Protein AF-A0A7Y3LJR1-F1 (afdb_monomer_lite)

Radius of gyration: 12.02 Å; chains: 1; bounding box: 29×19×30 Å

Foldseek 3Di:
DDDPVVVVVCCVVVLFPFPDADPVGDTHGDPVSVVSVVVCVVVVVVVDDPVRVVVVVVD

pLDDT: mean 93.25, std 7.61, range [46.25, 97.0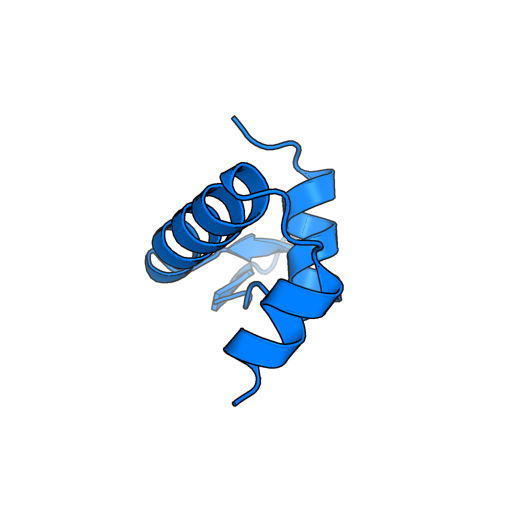6]

Sequence (59 aa):
GLRTSTIRYWTKEGLLKVAMTTESGYRWYAESAVDKVANIKGQQAKRRTLEEIKRDLAN

Structure (mmCIF, N/CA/C/O backbone):
data_AF-A0A7Y3LJR1-F1
#
_entry.id   AF-A0A7Y3LJR1-F1
#
loop_
_atom_site.group_PDB
_atom_site.id
_atom_site.type_symbol
_atom_site.label_atom_id
_atom_site.label_alt_id
_atom_site.label_comp_id
_atom_site.label_asym_id
_atom_site.label_entity_id
_atom_site.label_seq_id
_atom_site.pdbx_PDB_ins_code
_atom_site.Cartn_x
_atom_site.Cartn_y
_atom_site.Cartn_z
_atom_site.occupancy
_atom_site.B_iso_or_equiv
_atom_site.auth_seq_id
_atom_site.auth_comp_id
_atom_site.auth_asym_id
_atom_site.auth_atom_id
_atom_site.pdbx_PDB_model_num
ATOM 1 N N . GLY A 1 1 ? -11.642 2.581 -7.758 1.00 82.12 1 GLY A N 1
ATOM 2 C CA . GLY A 1 1 ? -10.176 2.475 -7.931 1.00 82.12 1 GLY A CA 1
ATOM 3 C C . GLY A 1 1 ? -9.447 3.217 -6.822 1.00 82.12 1 GLY A C 1
ATOM 4 O O . GLY A 1 1 ? -10.070 4.033 -6.151 1.00 82.12 1 GLY A O 1
ATOM 5 N N . LEU A 1 2 ? -8.159 2.930 -6.602 1.00 91.44 2 LEU A N 1
ATOM 6 C CA . LEU A 1 2 ? -7.328 3.639 -5.616 1.00 91.44 2 LEU A CA 1
ATOM 7 C C . LEU A 1 2 ? -6.608 4.833 -6.240 1.00 91.44 2 LEU A C 1
ATOM 9 O O . LEU A 1 2 ? -6.242 4.805 -7.411 1.00 91.44 2 LEU A O 1
ATOM 13 N N . ARG A 1 3 ? -6.372 5.874 -5.435 1.00 96.31 3 ARG A N 1
ATOM 14 C CA . ARG A 1 3 ? -5.532 6.999 -5.853 1.00 96.31 3 ARG A CA 1
ATOM 15 C C . ARG A 1 3 ? -4.081 6.539 -5.932 1.00 96.31 3 ARG A C 1
ATOM 17 O O . ARG A 1 3 ? -3.603 5.826 -5.048 1.00 96.31 3 ARG A O 1
ATOM 24 N N . THR A 1 4 ? -3.345 7.033 -6.923 1.00 95.69 4 THR A N 1
ATOM 25 C CA . THR A 1 4 ? -1.906 6.767 -7.052 1.00 95.69 4 THR A CA 1
ATOM 26 C C . THR A 1 4 ? -1.150 7.167 -5.785 1.00 95.69 4 THR A C 1
ATOM 28 O O . THR A 1 4 ? -0.256 6.447 -5.354 1.00 95.69 4 THR A O 1
ATOM 31 N N . SER A 1 5 ? -1.540 8.268 -5.131 1.00 97.00 5 SER A N 1
ATOM 32 C CA . SER A 1 5 ? -0.952 8.699 -3.857 1.00 97.00 5 SER A CA 1
ATOM 33 C C .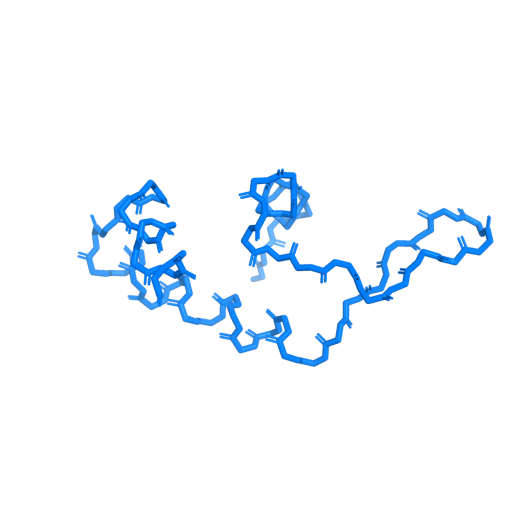 SER A 1 5 ? -1.100 7.657 -2.745 1.00 97.00 5 SER A C 1
ATOM 35 O O . SER A 1 5 ? -0.154 7.464 -1.989 1.00 97.00 5 SER A O 1
ATOM 37 N N . THR A 1 6 ? -2.219 6.928 -2.684 1.00 96.31 6 THR A N 1
ATOM 38 C CA . THR A 1 6 ? -2.429 5.835 -1.721 1.00 96.31 6 THR A CA 1
ATOM 39 C C . THR A 1 6 ? -1.448 4.694 -1.960 1.00 96.31 6 THR A C 1
ATOM 41 O O . THR A 1 6 ? -0.788 4.259 -1.023 1.00 96.31 6 THR A O 1
ATOM 44 N N . ILE A 1 7 ? -1.284 4.260 -3.214 1.00 96.00 7 ILE A N 1
ATOM 45 C CA . ILE A 1 7 ? -0.319 3.206 -3.567 1.00 96.00 7 ILE A CA 1
ATOM 46 C C . ILE A 1 7 ? 1.109 3.649 -3.233 1.00 96.00 7 ILE A C 1
ATOM 48 O O . ILE A 1 7 ? 1.876 2.891 -2.640 1.00 96.00 7 ILE A O 1
ATOM 52 N N . ARG A 1 8 ? 1.467 4.902 -3.553 1.00 95.75 8 ARG A N 1
ATOM 53 C CA . ARG A 1 8 ? 2.789 5.461 -3.230 1.00 95.75 8 ARG A CA 1
ATOM 54 C C . ARG A 1 8 ? 3.032 5.513 -1.728 1.00 95.75 8 ARG A C 1
ATOM 56 O O . ARG A 1 8 ? 4.118 5.141 -1.297 1.00 95.75 8 ARG A O 1
ATOM 63 N N . TYR A 1 9 ? 2.034 5.946 -0.963 1.00 95.88 9 TYR A N 1
ATOM 64 C CA . TYR A 1 9 ? 2.104 5.998 0.488 1.00 95.88 9 TYR A CA 1
ATOM 65 C C . TYR A 1 9 ? 2.274 4.594 1.071 1.00 95.88 9 TYR A C 1
ATOM 67 O O . TYR A 1 9 ? 3.270 4.344 1.729 1.00 95.88 9 TYR A O 1
ATOM 75 N N . TRP A 1 10 ? 1.415 3.631 0.730 1.00 95.56 10 TRP A N 1
ATOM 76 C CA . TRP A 1 10 ? 1.548 2.251 1.218 1.00 95.56 10 TRP A CA 1
ATOM 77 C C . TRP A 1 10 ? 2.879 1.598 0.836 1.00 95.56 10 TRP A C 1
ATOM 79 O O . TRP A 1 10 ? 3.425 0.823 1.614 1.00 95.56 10 TRP A O 1
ATOM 89 N N . THR A 1 11 ? 3.433 1.940 -0.325 1.00 95.56 11 THR A N 1
ATOM 90 C CA . THR A 1 11 ? 4.776 1.494 -0.718 1.00 95.56 11 THR A CA 1
ATOM 91 C C . THR A 1 11 ? 5.861 2.102 0.173 1.00 95.56 11 THR A C 1
ATOM 93 O O . THR A 1 11 ? 6.712 1.376 0.674 1.00 95.56 11 THR A O 1
ATOM 96 N N . LYS A 1 12 ? 5.819 3.423 0.411 1.00 94.94 12 LYS A N 1
ATOM 97 C CA . LYS A 1 12 ? 6.749 4.123 1.318 1.00 94.94 12 LYS A CA 1
ATOM 98 C C . LYS A 1 12 ? 6.689 3.542 2.732 1.00 94.94 12 LYS A C 1
ATOM 100 O O . LYS A 1 12 ? 7.707 3.372 3.385 1.00 94.94 12 LYS A O 1
ATOM 105 N N . GLU A 1 13 ? 5.484 3.212 3.164 1.00 92.94 13 GLU A N 1
ATOM 106 C CA . GLU A 1 13 ? 5.180 2.649 4.469 1.00 92.94 13 GLU A CA 1
ATOM 107 C C . GLU A 1 13 ? 5.479 1.137 4.585 1.00 92.94 13 GLU A C 1
ATOM 109 O O . GLU A 1 13 ? 5.136 0.529 5.598 1.00 92.94 13 GLU A O 1
ATOM 114 N N . GLY A 1 14 ? 6.066 0.513 3.553 1.00 92.31 14 GLY A N 1
ATOM 115 C CA . GLY A 1 14 ? 6.480 -0.898 3.543 1.00 92.31 14 GLY A CA 1
ATOM 116 C C . GLY A 1 14 ? 5.348 -1.918 3.368 1.00 92.31 14 GLY A C 1
ATOM 117 O O . GLY A 1 14 ? 5.594 -3.124 3.306 1.00 92.31 14 GLY A O 1
ATOM 118 N N . LEU A 1 15 ? 4.100 -1.462 3.245 1.00 93.38 15 LEU A N 1
ATOM 119 C CA . LEU A 1 15 ? 2.936 -2.330 3.065 1.00 93.38 15 LEU A CA 1
ATOM 120 C C . LEU A 1 15 ? 2.917 -2.976 1.683 1.00 93.38 15 LEU A C 1
ATOM 122 O O . LEU A 1 15 ? 2.581 -4.152 1.569 1.00 93.38 15 LEU A O 1
ATOM 126 N N . LEU A 1 16 ? 3.309 -2.240 0.644 1.00 95.19 16 LEU A N 1
ATOM 127 C CA . LEU A 1 16 ? 3.451 -2.766 -0.713 1.00 95.19 16 LEU A CA 1
ATOM 128 C C . LEU A 1 16 ? 4.925 -2.819 -1.102 1.00 95.19 16 LEU A C 1
ATOM 130 O O . LEU A 1 16 ? 5.670 -1.874 -0.854 1.00 95.19 16 LEU A O 1
ATOM 134 N N . LYS A 1 17 ? 5.333 -3.912 -1.747 1.00 94.50 17 LYS A N 1
ATOM 135 C CA . LYS A 1 17 ? 6.685 -4.067 -2.286 1.00 94.50 17 LYS A CA 1
ATOM 136 C C . LYS A 1 17 ? 6.658 -3.829 -3.789 1.00 94.50 17 LYS A C 1
ATOM 138 O O . LYS A 1 17 ? 5.820 -4.387 -4.495 1.00 94.50 17 LYS A O 1
ATOM 143 N N . VAL A 1 18 ? 7.573 -2.989 -4.259 1.00 96.62 18 VAL A N 1
ATOM 144 C CA . VAL A 1 18 ? 7.834 -2.822 -5.691 1.00 96.62 18 VAL A CA 1
ATOM 145 C C . VAL A 1 18 ? 8.554 -4.077 -6.165 1.00 96.62 18 VAL A C 1
ATOM 147 O O . VAL A 1 18 ? 9.547 -4.469 -5.559 1.00 96.62 18 VAL A O 1
ATOM 150 N N . ALA A 1 19 ? 8.043 -4.708 -7.218 1.00 97.06 19 ALA A N 1
ATOM 151 C CA . ALA A 1 19 ? 8.678 -5.878 -7.813 1.00 97.06 19 ALA A CA 1
ATOM 152 C C . ALA A 1 19 ? 9.885 -5.463 -8.661 1.00 97.06 19 ALA A C 1
ATOM 154 O O . ALA A 1 19 ? 10.950 -6.061 -8.563 1.00 97.06 19 ALA A O 1
ATOM 155 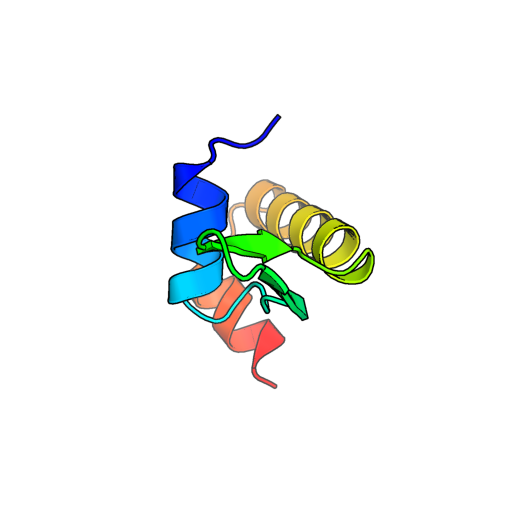N N . MET A 1 20 ? 9.728 -4.398 -9.450 1.00 96.88 20 MET A N 1
ATOM 156 C CA . MET A 1 20 ? 10.824 -3.795 -10.200 1.00 96.88 20 MET A CA 1
ATOM 157 C C . MET A 1 20 ? 10.568 -2.318 -10.484 1.00 96.88 20 MET A C 1
ATOM 159 O O . MET A 1 20 ? 9.423 -1.859 -10.524 1.00 96.88 20 MET A O 1
ATOM 163 N N . THR A 1 21 ? 11.651 -1.587 -10.720 1.00 96.81 21 THR A N 1
ATOM 164 C CA . THR A 1 21 ? 11.599 -0.238 -11.280 1.00 96.81 21 THR A CA 1
ATOM 165 C C . THR A 1 21 ? 12.166 -0.305 -12.690 1.00 96.81 21 THR A C 1
ATOM 167 O O . THR A 1 21 ? 13.273 -0.796 -12.881 1.00 96.81 21 THR A O 1
ATOM 170 N N . THR A 1 22 ? 11.396 0.139 -13.680 1.00 96.50 22 THR A N 1
ATOM 171 C CA . THR A 1 22 ? 11.853 0.210 -15.076 1.00 96.50 22 THR A CA 1
ATOM 172 C C . THR A 1 22 ? 12.969 1.246 -15.217 1.00 96.50 22 THR A C 1
ATOM 174 O O . THR A 1 22 ? 13.016 2.184 -14.422 1.00 96.50 22 THR A O 1
ATOM 177 N N . GLU A 1 23 ? 13.764 1.178 -16.283 1.00 96.31 23 GLU A N 1
ATOM 178 C CA . GLU A 1 23 ? 14.800 2.180 -16.597 1.00 96.31 23 GLU A CA 1
ATOM 179 C C . GLU A 1 23 ? 14.252 3.618 -16.640 1.00 96.31 23 GLU A C 1
ATOM 181 O O . GLU A 1 23 ? 14.878 4.550 -16.147 1.00 96.31 23 GLU A O 1
ATOM 186 N N . SER A 1 24 ? 13.022 3.791 -17.133 1.00 96.06 24 SER A N 1
ATOM 187 C CA . SER A 1 24 ? 12.316 5.084 -17.171 1.00 96.06 24 SER A CA 1
ATOM 188 C C . SER A 1 24 ? 11.706 5.542 -15.829 1.00 96.06 24 SER A C 1
ATOM 190 O O . SER A 1 24 ? 11.039 6.572 -15.766 1.00 96.06 24 SER A O 1
ATOM 192 N N . GLY A 1 25 ? 11.909 4.792 -14.739 1.00 94.38 25 GLY A N 1
ATOM 193 C CA . GLY A 1 25 ? 11.487 5.165 -13.382 1.00 94.38 25 GLY A CA 1
ATOM 194 C C . GLY A 1 25 ? 10.068 4.745 -12.968 1.00 94.38 25 GLY A C 1
ATOM 195 O O . GLY A 1 25 ? 9.641 5.044 -11.846 1.00 94.38 25 GLY A O 1
ATOM 196 N N . TYR A 1 26 ? 9.316 4.030 -13.813 1.00 95.06 26 TYR A N 1
ATOM 197 C CA . TYR A 1 26 ? 8.034 3.444 -13.406 1.00 95.06 26 TYR A CA 1
ATOM 198 C C . TYR A 1 26 ? 8.229 2.282 -12.437 1.00 95.06 26 TYR A C 1
ATOM 200 O O . TYR A 1 26 ? 9.124 1.458 -12.597 1.00 95.06 26 TYR A O 1
ATOM 208 N N . ARG A 1 27 ? 7.340 2.191 -11.446 1.00 96.00 27 ARG A N 1
ATOM 209 C CA . ARG A 1 27 ? 7.300 1.086 -10.484 1.00 96.00 27 ARG A CA 1
ATOM 210 C C . ARG A 1 27 ? 6.282 0.056 -10.924 1.00 96.00 27 ARG A C 1
ATOM 212 O O . ARG A 1 27 ? 5.110 0.395 -11.086 1.00 96.00 27 ARG A O 1
ATOM 219 N N . TRP A 1 28 ? 6.721 -1.183 -11.057 1.00 96.94 28 TRP A N 1
ATOM 220 C CA . TRP A 1 28 ? 5.857 -2.327 -11.295 1.00 96.94 28 TRP A CA 1
ATOM 221 C C . TRP A 1 28 ? 5.672 -3.109 -10.003 1.00 96.94 28 TRP A C 1
ATOM 223 O O . TRP A 1 28 ? 6.585 -3.242 -9.184 1.00 96.94 28 TRP A O 1
ATOM 233 N N . TYR A 1 29 ? 4.462 -3.618 -9.824 1.00 96.69 29 TYR A N 1
ATOM 234 C CA . TYR A 1 29 ? 4.078 -4.427 -8.680 1.00 96.69 29 TYR A CA 1
ATOM 235 C C . TYR A 1 29 ? 3.725 -5.822 -9.183 1.00 96.69 29 TYR A C 1
ATOM 237 O O . TYR A 1 29 ? 3.167 -5.960 -10.270 1.00 96.69 29 TYR A O 1
ATOM 245 N N . ALA A 1 30 ? 4.061 -6.841 -8.396 1.00 95.81 30 ALA A N 1
ATOM 246 C CA . ALA A 1 30 ? 3.632 -8.203 -8.676 1.00 95.81 30 ALA A CA 1
ATOM 247 C C . ALA A 1 30 ? 2.125 -8.350 -8.424 1.00 95.81 30 ALA A C 1
ATOM 249 O O . ALA A 1 30 ? 1.534 -7.559 -7.686 1.00 95.81 30 ALA A O 1
ATOM 250 N N . GLU A 1 31 ? 1.522 -9.399 -8.976 1.00 95.44 31 GLU A N 1
ATOM 251 C CA . GLU A 1 31 ? 0.108 -9.725 -8.761 1.00 95.44 31 GLU A CA 1
ATOM 252 C C . GLU A 1 31 ? -0.243 -9.851 -7.269 1.00 95.44 31 GLU A C 1
ATOM 254 O O . GLU A 1 31 ? -1.263 -9.328 -6.831 1.00 95.44 31 GLU A O 1
ATOM 259 N N . SER A 1 32 ? 0.674 -10.371 -6.446 1.00 94.25 32 SER A N 1
ATOM 260 C CA . SER A 1 32 ? 0.516 -10.446 -4.984 1.00 94.25 32 SER A CA 1
ATOM 261 C C . SER A 1 32 ? 0.298 -9.088 -4.297 1.00 94.25 32 SER A C 1
ATOM 263 O O . SER A 1 32 ? -0.235 -9.017 -3.187 1.00 94.25 32 SER A O 1
ATOM 265 N N . ALA A 1 33 ? 0.676 -7.974 -4.935 1.00 94.94 33 ALA A N 1
ATOM 266 C CA . ALA A 1 33 ? 0.353 -6.643 -4.434 1.00 94.94 33 ALA A CA 1
ATOM 267 C C . ALA A 1 33 ? -1.148 -6.337 -4.540 1.00 94.94 33 ALA A C 1
ATOM 269 O O . ALA A 1 33 ? -1.665 -5.597 -3.704 1.00 94.94 33 ALA A O 1
ATOM 270 N N . VAL A 1 34 ? -1.851 -6.909 -5.522 1.00 95.56 34 VAL A N 1
ATOM 271 C CA . VAL A 1 34 ? -3.307 -6.786 -5.673 1.00 95.56 34 VAL A CA 1
ATOM 272 C C . VAL A 1 34 ? -4.008 -7.461 -4.498 1.00 95.56 34 VAL A C 1
ATOM 274 O O . VAL A 1 34 ? -4.845 -6.829 -3.850 1.00 95.56 34 VAL A O 1
ATOM 277 N N . ASP A 1 35 ? -3.591 -8.676 -4.141 1.00 95.44 35 ASP A N 1
ATOM 278 C CA . ASP A 1 35 ? -4.120 -9.396 -2.976 1.00 95.44 35 ASP A CA 1
ATOM 279 C C . ASP A 1 35 ? -3.873 -8.623 -1.683 1.00 95.44 35 ASP A C 1
ATOM 281 O O . ASP A 1 35 ? -4.759 -8.468 -0.837 1.00 95.44 35 ASP A O 1
ATOM 285 N N . LYS A 1 36 ? -2.672 -8.054 -1.546 1.00 95.06 36 LYS A N 1
ATOM 286 C CA . LYS A 1 36 ? -2.316 -7.252 -0.376 1.00 95.06 36 LYS A CA 1
ATOM 287 C C . LYS A 1 36 ? -3.149 -5.974 -0.285 1.00 95.06 36 LY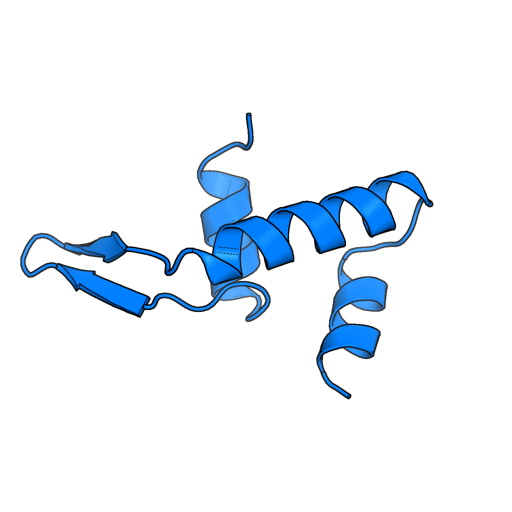S A C 1
ATOM 289 O O . LYS A 1 36 ? -3.608 -5.614 0.798 1.00 95.06 36 LYS A O 1
ATOM 294 N N . VAL A 1 37 ? -3.409 -5.317 -1.415 1.00 96.12 37 VAL A N 1
ATOM 295 C CA . VAL A 1 37 ? -4.333 -4.179 -1.495 1.00 96.12 37 VAL A CA 1
ATOM 296 C C . VAL A 1 37 ? -5.744 -4.591 -1.070 1.00 96.12 37 VAL A C 1
ATOM 298 O O . VAL A 1 37 ? -6.358 -3.889 -0.263 1.00 96.12 37 VAL A O 1
ATOM 301 N N . ALA A 1 38 ? -6.253 -5.719 -1.571 1.00 95.69 38 ALA A N 1
ATOM 302 C CA . ALA A 1 38 ? -7.575 -6.224 -1.216 1.00 95.69 38 ALA A CA 1
ATOM 303 C C . ALA A 1 38 ? -7.679 -6.525 0.288 1.00 95.69 38 ALA A C 1
ATOM 305 O O . ALA A 1 38 ? -8.640 -6.105 0.937 1.00 95.69 38 ALA A O 1
ATOM 306 N N . ASN A 1 39 ? -6.651 -7.152 0.868 1.00 95.56 39 ASN A N 1
ATOM 307 C CA . ASN A 1 39 ? -6.574 -7.424 2.300 1.00 95.56 39 ASN A CA 1
ATOM 308 C C . ASN A 1 39 ? -6.619 -6.132 3.134 1.00 95.56 39 ASN A C 1
ATOM 310 O O . ASN A 1 39 ? -7.484 -5.996 4.000 1.00 95.56 39 ASN A O 1
ATOM 314 N N . ILE A 1 40 ? -5.762 -5.149 2.824 1.00 95.06 40 ILE A N 1
ATOM 315 C CA . ILE A 1 40 ? -5.730 -3.857 3.532 1.00 95.06 40 ILE A CA 1
ATOM 316 C C . ILE A 1 40 ? -7.103 -3.177 3.456 1.00 95.06 40 ILE A C 1
ATOM 318 O O . ILE A 1 40 ? -7.609 -2.680 4.462 1.00 95.06 40 ILE A O 1
ATOM 322 N N . LYS A 1 41 ? -7.754 -3.193 2.286 1.00 95.56 41 LYS A N 1
ATOM 323 C CA . LYS A 1 41 ? -9.101 -2.629 2.115 1.00 95.56 41 LYS A CA 1
ATOM 324 C C . LYS A 1 41 ? -10.159 -3.364 2.934 1.00 95.56 41 LYS A C 1
ATOM 326 O O . LYS A 1 41 ? -11.008 -2.701 3.529 1.00 95.56 41 LYS A O 1
ATOM 331 N N . GLY A 1 42 ? -10.087 -4.691 3.013 1.00 96.12 42 GLY A N 1
ATOM 332 C CA . GLY A 1 42 ? -10.961 -5.499 3.864 1.00 96.12 42 GLY A CA 1
ATOM 333 C C . GLY A 1 42 ? -10.795 -5.181 5.353 1.00 96.12 42 GLY A C 1
ATOM 334 O O . GLY A 1 42 ? -11.784 -5.089 6.076 1.00 96.12 42 GLY A O 1
ATOM 335 N N . GLN A 1 43 ? -9.568 -4.937 5.816 1.00 95.69 43 GLN A N 1
ATOM 336 C CA . GLN A 1 43 ? -9.306 -4.531 7.201 1.00 95.69 43 GLN A CA 1
ATOM 337 C C . GLN A 1 43 ? -9.782 -3.098 7.486 1.00 95.69 43 GLN A C 1
ATOM 339 O O . GLN A 1 43 ? -10.405 -2.849 8.516 1.00 95.69 43 GLN A O 1
ATOM 344 N N . GLN A 1 44 ? -9.580 -2.162 6.553 1.00 94.69 44 GLN A N 1
ATOM 345 C CA . GLN A 1 44 ? -10.106 -0.796 6.678 1.00 94.69 44 GLN A CA 1
ATOM 346 C C . GLN A 1 44 ? -11.639 -0.762 6.745 1.00 94.69 44 GLN A C 1
ATOM 348 O O . GLN A 1 44 ? -12.202 0.052 7.474 1.00 94.69 44 GLN A O 1
ATOM 353 N N . ALA A 1 45 ? -12.331 -1.658 6.031 1.00 96.19 45 ALA A N 1
ATOM 354 C CA . ALA A 1 45 ? -13.788 -1.784 6.121 1.00 96.19 45 ALA A CA 1
ATOM 355 C C . ALA A 1 45 ? -14.257 -2.190 7.532 1.00 96.19 45 ALA A C 1
ATOM 357 O O . ALA A 1 45 ? -15.345 -1.808 7.956 1.00 96.19 45 ALA A O 1
ATOM 358 N N . LYS A 1 46 ? -13.403 -2.881 8.296 1.00 96.56 46 LYS A N 1
ATOM 359 C CA . LYS A 1 46 ? -13.612 -3.215 9.713 1.00 96.56 46 LYS A CA 1
ATOM 360 C C . LYS A 1 46 ? -13.197 -2.083 10.666 1.00 96.56 46 LYS A C 1
ATOM 362 O O . LYS A 1 46 ? -13.035 -2.324 11.855 1.00 96.56 46 LYS A O 1
ATOM 367 N N . ARG A 1 47 ? -13.019 -0.856 10.153 1.00 95.31 47 ARG A N 1
ATOM 368 C CA . ARG A 1 47 ? -12.593 0.352 10.890 1.00 95.31 47 ARG A CA 1
ATOM 369 C C . ARG A 1 47 ? -11.200 0.270 11.525 1.00 95.31 47 ARG A C 1
ATOM 371 O O . ARG A 1 47 ? -10.892 1.076 12.395 1.00 95.31 47 ARG A O 1
ATOM 378 N N . ARG A 1 48 ? -10.349 -0.649 11.061 1.00 95.31 48 ARG A N 1
ATOM 379 C CA . ARG A 1 48 ? -8.955 -0.728 11.517 1.00 95.31 48 ARG A CA 1
ATOM 380 C C . ARG A 1 48 ? -8.108 0.388 10.921 1.00 95.31 48 ARG A C 1
ATOM 382 O O . ARG A 1 48 ? -8.282 0.750 9.750 1.00 95.31 48 ARG A O 1
ATOM 389 N N . THR A 1 49 ? -7.169 0.904 11.708 1.00 93.75 49 THR A N 1
ATOM 390 C CA . THR A 1 49 ? -6.216 1.918 11.246 1.00 93.75 49 THR A CA 1
ATOM 391 C C . THR A 1 49 ? -5.092 1.279 10.437 1.00 93.75 49 THR A C 1
ATOM 393 O O . THR A 1 49 ? -4.841 0.073 10.494 1.00 93.75 49 THR A O 1
ATOM 396 N N . LEU A 1 50 ? -4.382 2.091 9.653 1.00 91.44 50 LEU A N 1
ATOM 397 C CA . LEU A 1 50 ? -3.256 1.589 8.871 1.00 91.44 50 LEU A CA 1
ATOM 398 C C . LEU A 1 50 ? -2.095 1.125 9.767 1.00 91.44 50 LEU A C 1
ATOM 400 O O . LEU A 1 50 ? -1.380 0.202 9.389 1.00 91.44 50 LEU A O 1
ATOM 404 N N . GLU A 1 51 ? -1.909 1.732 10.943 1.00 93.00 51 GLU A N 1
ATOM 405 C CA . GLU A 1 51 ? -0.880 1.304 11.898 1.00 93.00 51 GLU A CA 1
ATOM 406 C C . GLU A 1 51 ? -1.197 -0.062 12.501 1.00 93.00 51 GLU A C 1
ATOM 408 O O . GLU A 1 51 ? -0.302 -0.897 12.607 1.00 93.00 51 GLU A O 1
ATOM 413 N N . GLU A 1 52 ? -2.461 -0.321 12.843 1.00 93.56 52 GLU A N 1
ATOM 414 C CA . GLU A 1 52 ? -2.902 -1.636 13.319 1.00 93.56 52 GLU A CA 1
ATOM 415 C C . GLU A 1 52 ? -2.675 -2.706 1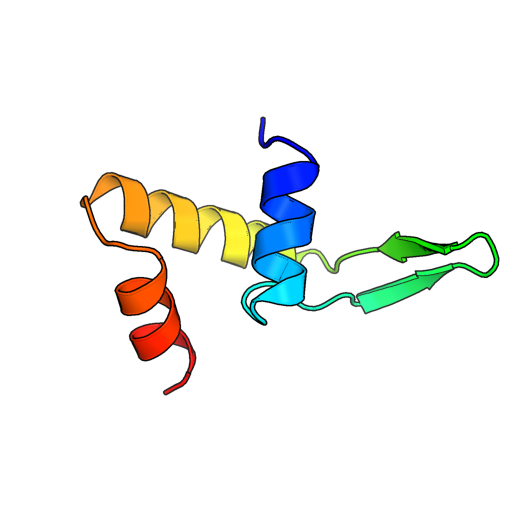2.252 1.00 93.56 52 GLU A C 1
ATOM 417 O O . GLU A 1 52 ? -2.088 -3.748 12.528 1.00 93.56 52 GLU A O 1
ATOM 422 N N . ILE A 1 53 ? -3.067 -2.417 11.008 1.00 93.81 53 ILE A N 1
ATOM 423 C CA . ILE A 1 53 ? -2.878 -3.337 9.881 1.00 93.81 53 ILE A CA 1
ATOM 424 C C . ILE A 1 53 ? -1.390 -3.638 9.660 1.00 93.81 53 ILE A C 1
ATOM 426 O O . ILE A 1 53 ? -1.024 -4.777 9.386 1.00 93.81 53 ILE A O 1
ATOM 430 N N . LYS A 1 54 ? -0.514 -2.637 9.785 1.00 91.06 54 LYS A N 1
ATOM 431 C CA . LYS A 1 54 ? 0.934 -2.845 9.670 1.00 91.06 54 LYS A CA 1
ATOM 432 C C . LYS A 1 54 ? 1.496 -3.747 10.753 1.00 91.06 54 LYS A C 1
ATOM 434 O O . LYS A 1 54 ? 2.331 -4.581 10.430 1.00 91.06 54 LYS A O 1
ATOM 439 N N . ARG A 1 55 ? 1.084 -3.552 12.010 1.00 90.69 55 ARG A N 1
ATOM 440 C CA . ARG A 1 55 ? 1.562 -4.373 13.132 1.00 90.69 55 ARG A CA 1
ATOM 441 C C . ARG A 1 55 ? 1.245 -5.845 12.898 1.00 90.69 55 ARG A C 1
ATOM 443 O O . ARG A 1 55 ? 2.113 -6.680 13.099 1.00 90.69 55 ARG A O 1
ATOM 450 N N . ASP A 1 56 ? 0.051 -6.135 12.395 1.00 88.12 56 ASP A N 1
ATOM 451 C CA . ASP A 1 56 ? -0.369 -7.508 12.114 1.00 88.12 56 ASP A CA 1
ATOM 452 C C . ASP A 1 56 ? 0.369 -8.136 10.927 1.00 88.12 56 ASP A C 1
ATOM 454 O O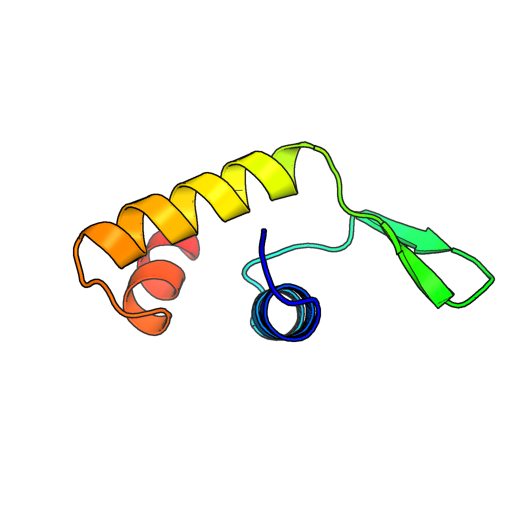 . ASP A 1 56 ? 0.598 -9.336 10.924 1.00 88.12 56 ASP A O 1
ATOM 458 N N . LEU A 1 57 ? 0.730 -7.343 9.913 1.00 80.31 57 LEU A N 1
ATOM 459 C CA . LEU A 1 57 ? 1.434 -7.824 8.715 1.00 80.31 57 LEU A CA 1
ATOM 460 C C . LEU A 1 57 ? 2.962 -7.901 8.878 1.00 80.31 57 LEU A C 1
ATOM 462 O O . LEU A 1 57 ? 3.638 -8.360 7.956 1.00 80.31 57 LEU A O 1
ATOM 466 N N . ALA A 1 58 ? 3.506 -7.361 9.970 1.00 69.31 58 ALA A N 1
ATOM 467 C CA . ALA A 1 58 ? 4.935 -7.377 10.284 1.00 69.31 58 ALA A CA 1
ATOM 468 C C . ALA A 1 58 ? 5.349 -8.568 11.170 1.00 69.31 58 ALA A C 1
ATOM 470 O O . ALA A 1 58 ? 6.548 -8.776 11.351 1.00 69.31 58 ALA A O 1
ATOM 471 N N . ASN A 1 59 ? 4.372 -9.318 11.690 1.00 46.25 59 ASN A N 1
ATOM 472 C CA . ASN A 1 59 ? 4.542 -10.603 12.375 1.00 46.25 59 ASN A CA 1
ATOM 473 C C . ASN A 1 59 ? 4.301 -11.763 11.403 1.00 46.25 59 ASN A C 1
ATOM 475 O O . ASN A 1 59 ? 4.893 -12.837 11.638 1.00 46.25 59 ASN A O 1
#

Secondary structure (DSSP, 8-state):
---HHHHHHHHHTTSS--SEE-TTSPEE--THHHHHHHHHHHHHHTT--HHHHHHHH--